Protein AF-A0A963K5Z6-F1 (afdb_monomer)

Foldseek 3Di:
DWADPPQWIWDWDDDPNDIDIDTHGPVQDDDDDPDDDDDDDPVPDWDADPPPRHTPVPDDPDDD

Solvent-accessible surface area (backbone atoms only — not comparable to full-atom values): 4512 Å² total; per-residue (Å²): 90,78,47,80,67,83,78,35,23,42,38,44,50,69,60,97,87,42,82,46,76,46,82,40,56,50,92,81,61,66,93,83,67,94,73,82,91,84,87,78,64,74,92,76,64,85,58,57,42,89,88,78,65,44,63,72,82,71,83,70,95,73,83,125

Radius of gyration: 15.9 Å; Cα contacts (8 Å, |Δi|>4): 60; chains: 1; bounding box: 42×19×39 Å

Sequence (64 aa):
VIEPLGSDTLVFFSIGGAELVARLPPRHVQGQPERLTLHVDPTKLHLFDAASGRALWLEGAGHG

Structure (mmCIF, N/CA/C/O backbone):
data_AF-A0A963K5Z6-F1
#
_entry.id   AF-A0A963K5Z6-F1
#
loop_
_atom_site.group_PDB
_atom_site.id
_atom_site.type_symbol
_atom_site.label_atom_id
_atom_site.label_alt_id
_atom_site.label_comp_id
_atom_site.label_asym_id
_atom_site.label_entity_id
_atom_site.label_seq_id
_atom_site.pdbx_PDB_ins_code
_atom_site.Cartn_x
_atom_site.Cartn_y
_atom_site.Cartn_z
_atom_site.occupancy
_atom_site.B_iso_or_equiv
_atom_site.auth_seq_id
_atom_site.auth_comp_id
_atom_site.auth_asym_id
_atom_site.auth_atom_id
_atom_site.pdbx_PDB_model_num
ATOM 1 N N . VAL A 1 1 ? -11.879 -2.816 4.357 1.00 89.94 1 VAL A N 1
ATOM 2 C CA . VAL A 1 1 ? -11.731 -3.389 5.725 1.00 89.94 1 VAL A CA 1
ATOM 3 C C . VAL A 1 1 ? -10.616 -2.650 6.451 1.00 89.94 1 VAL A C 1
ATOM 5 O O . VAL A 1 1 ? -9.701 -2.183 5.783 1.00 89.94 1 VAL A O 1
ATOM 8 N N . ILE A 1 2 ? -10.707 -2.487 7.774 1.00 92.25 2 ILE A N 1
ATOM 9 C CA . ILE A 1 2 ? -9.682 -1.829 8.598 1.00 92.25 2 ILE A CA 1
ATOM 10 C C . ILE A 1 2 ? -9.248 -2.796 9.699 1.00 92.25 2 ILE A C 1
ATOM 12 O O . ILE A 1 2 ? -10.094 -3.256 10.463 1.00 92.25 2 ILE A O 1
ATOM 16 N N . GLU A 1 3 ? -7.948 -3.076 9.787 1.00 93.56 3 GLU A N 1
ATOM 17 C CA . GLU A 1 3 ? -7.362 -4.019 10.746 1.00 93.56 3 GLU A CA 1
ATOM 18 C C . GLU A 1 3 ? -6.282 -3.334 11.601 1.00 93.56 3 GLU A C 1
ATOM 20 O O . GLU A 1 3 ? -5.207 -2.996 11.091 1.00 93.56 3 GLU A O 1
ATOM 25 N N . PRO A 1 4 ? -6.542 -3.097 12.899 1.00 93.31 4 PRO A N 1
ATOM 26 C CA . PRO A 1 4 ? -5.544 -2.562 13.822 1.00 93.31 4 PRO A CA 1
ATOM 27 C C . PRO A 1 4 ? -4.491 -3.620 14.186 1.00 93.31 4 PRO A C 1
ATOM 29 O O . PRO A 1 4 ? -4.834 -4.687 14.690 1.00 93.31 4 PRO A O 1
ATOM 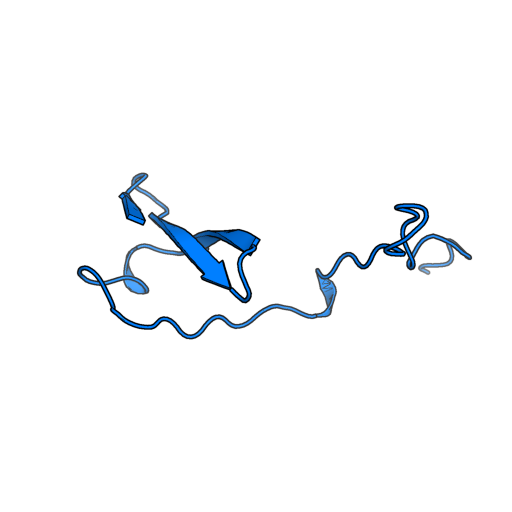32 N N . LEU A 1 5 ? -3.208 -3.299 14.008 1.00 92.75 5 LEU A N 1
ATOM 33 C CA . LEU A 1 5 ? -2.058 -4.160 14.335 1.00 92.75 5 LEU A CA 1
ATOM 34 C C . LEU A 1 5 ? -1.188 -3.580 15.466 1.00 92.75 5 LEU A C 1
ATOM 36 O O . LEU A 1 5 ? 0.013 -3.831 15.551 1.00 92.75 5 LEU A O 1
ATOM 40 N N . GLY A 1 6 ? -1.778 -2.758 16.334 1.00 88.38 6 GLY A N 1
ATOM 41 C CA . GLY A 1 6 ? -1.063 -2.050 17.395 1.00 88.38 6 GLY A CA 1
ATOM 42 C C . GLY A 1 6 ? -0.393 -0.773 16.885 1.00 88.38 6 GLY A C 1
ATOM 43 O O . GLY A 1 6 ? -0.961 0.307 17.030 1.00 88.38 6 GLY A O 1
ATOM 44 N N . SER A 1 7 ? 0.806 -0.876 16.300 1.00 92.06 7 SER A N 1
ATOM 45 C CA . SER A 1 7 ? 1.571 0.296 15.825 1.00 92.06 7 SER A CA 1
ATOM 46 C C . SER A 1 7 ? 1.084 0.858 14.493 1.00 92.06 7 SER A C 1
ATOM 48 O O . SER A 1 7 ? 1.313 2.030 14.198 1.00 92.06 7 SER A O 1
ATOM 50 N N . ASP A 1 8 ? 0.423 0.020 13.704 1.00 94.62 8 ASP A N 1
ATOM 51 C CA . ASP A 1 8 ? -0.089 0.328 12.379 1.00 94.62 8 ASP A CA 1
ATOM 52 C C . ASP A 1 8 ? -1.551 -0.106 12.269 1.00 94.62 8 ASP A C 1
ATOM 54 O O . ASP A 1 8 ? -2.046 -0.940 13.030 1.00 94.62 8 ASP A O 1
ATOM 58 N N . THR A 1 9 ? -2.218 0.437 11.264 1.00 93.56 9 THR A N 1
ATOM 59 C CA . THR A 1 9 ? -3.531 0.017 10.799 1.00 93.56 9 THR A CA 1
ATOM 60 C C . THR A 1 9 ? -3.405 -0.372 9.332 1.00 93.56 9 THR A C 1
ATOM 62 O O . THR A 1 9 ? -2.909 0.416 8.521 1.00 93.56 9 THR A O 1
ATOM 65 N N . LEU A 1 10 ? -3.855 -1.576 8.981 1.00 94.56 10 LEU A N 1
ATOM 66 C CA . LEU A 1 10 ? -4.014 -1.975 7.586 1.00 94.56 10 LEU A CA 1
ATOM 67 C C 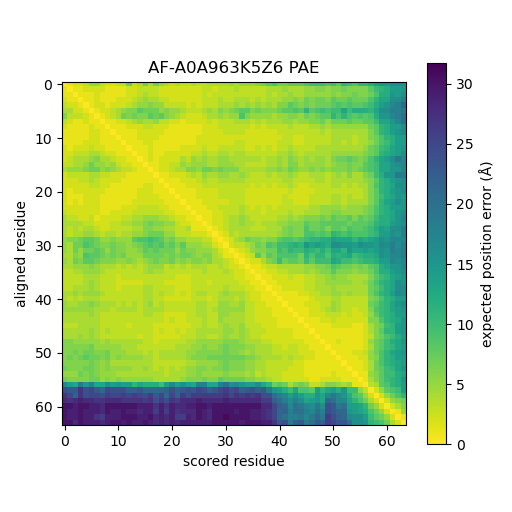. LEU A 1 10 ? -5.390 -1.547 7.087 1.00 94.56 10 LEU A C 1
ATOM 69 O O . LEU A 1 10 ? -6.407 -1.809 7.729 1.00 94.56 10 LEU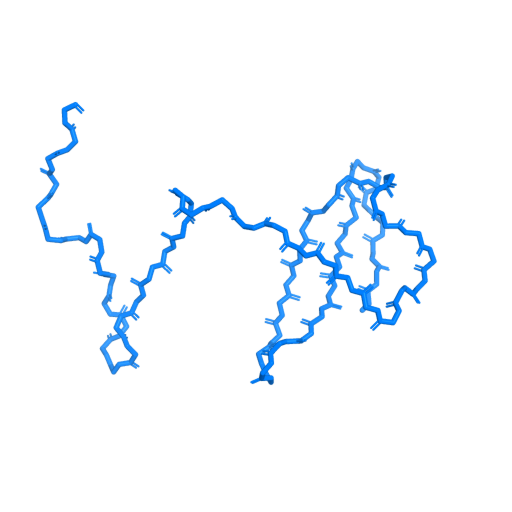 A O 1
ATOM 73 N N . VAL A 1 11 ? -5.418 -0.894 5.931 1.00 93.75 11 VAL A N 1
ATOM 74 C CA . VAL A 1 11 ? -6.650 -0.530 5.233 1.00 93.75 11 VAL A CA 1
ATO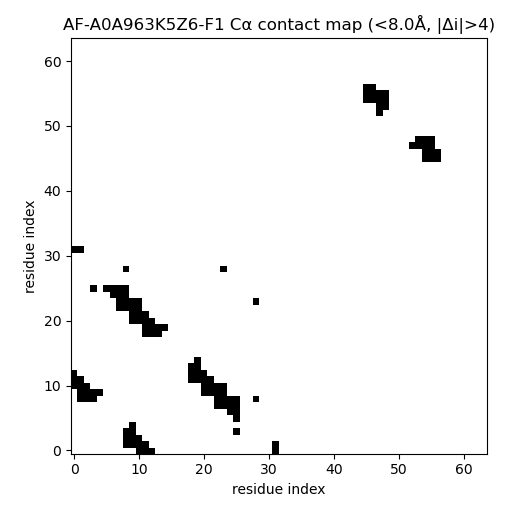M 75 C C . VAL A 1 11 ? -6.686 -1.270 3.909 1.00 93.75 11 VAL A C 1
ATOM 77 O O . VAL A 1 11 ? -5.827 -1.059 3.057 1.00 93.75 11 VAL A O 1
ATOM 80 N N . PHE A 1 12 ? -7.698 -2.113 3.751 1.00 93.69 12 PHE A N 1
ATOM 81 C CA . PHE A 1 12 ? -7.999 -2.857 2.533 1.00 93.69 12 PHE A CA 1
ATOM 82 C C . PHE A 1 12 ? -9.088 -2.115 1.760 1.00 93.69 12 PHE A C 1
ATOM 84 O O . PHE A 1 12 ? -10.160 -1.845 2.325 1.00 93.69 12 PHE A O 1
ATOM 91 N N . PHE A 1 13 ? -8.816 -1.780 0.503 1.00 92.31 13 PHE A N 1
ATOM 92 C CA . PHE A 1 13 ? -9.698 -1.001 -0.366 1.00 92.31 13 PHE A CA 1
ATOM 93 C C . PHE A 1 13 ? -9.445 -1.345 -1.834 1.00 92.31 13 PHE A C 1
ATOM 95 O O . PHE A 1 13 ? -8.393 -1.879 -2.177 1.00 92.31 13 PHE A O 1
ATOM 102 N N . SER A 1 14 ? -10.378 -0.967 -2.706 1.00 91.81 14 SER A N 1
ATOM 103 C CA . SER A 1 14 ? -10.231 -1.147 -4.144 1.00 91.81 14 SER A CA 1
ATOM 104 C C . SER A 1 14 ? -10.176 0.175 -4.904 1.00 91.81 14 SER A C 1
ATOM 106 O O . SER A 1 14 ? -10.836 1.156 -4.554 1.00 91.81 14 SER A O 1
ATOM 108 N N . ILE A 1 15 ? -9.365 0.210 -5.963 1.00 89.81 15 ILE A N 1
ATOM 109 C CA . ILE A 1 15 ? -9.301 1.308 -6.936 1.00 89.81 15 ILE A CA 1
ATOM 110 C C . ILE A 1 15 ? -9.367 0.689 -8.326 1.00 89.81 15 ILE A C 1
ATOM 112 O O . ILE A 1 15 ? -8.548 -0.159 -8.667 1.00 89.81 15 ILE A O 1
ATOM 116 N N . GLY A 1 16 ? -10.344 1.101 -9.138 1.00 89.50 16 GLY A N 1
ATOM 117 C CA . GLY A 1 16 ? -10.471 0.608 -10.515 1.00 89.50 16 GLY A CA 1
ATOM 118 C C . GLY A 1 16 ? -10.599 -0.918 -10.624 1.00 89.50 16 GLY A C 1
ATOM 119 O O . GLY A 1 16 ? -10.157 -1.490 -11.612 1.00 89.50 16 GLY A O 1
ATOM 120 N N . GLY A 1 17 ? -11.154 -1.579 -9.602 1.00 91.06 17 GLY A N 1
ATOM 121 C CA . GLY A 1 17 ? -11.287 -3.039 -9.543 1.00 91.06 17 GLY A CA 1
ATOM 122 C C . GLY A 1 17 ? -10.031 -3.796 -9.091 1.00 91.06 17 GLY A C 1
ATOM 123 O O . GLY A 1 17 ? -10.099 -5.010 -8.932 1.00 91.06 17 GLY A O 1
ATOM 124 N N . ALA A 1 18 ? -8.909 -3.114 -8.852 1.00 92.56 18 ALA A N 1
ATOM 125 C CA . ALA A 1 18 ? -7.751 -3.704 -8.187 1.00 92.56 18 ALA A CA 1
ATOM 126 C C . ALA A 1 18 ? -7.926 -3.626 -6.667 1.00 92.56 18 ALA A C 1
ATOM 128 O O . ALA A 1 18 ? -8.362 -2.592 -6.164 1.00 92.56 18 ALA A O 1
ATOM 129 N N . GLU A 1 19 ? -7.563 -4.689 -5.950 1.00 95.00 19 GLU A N 1
ATOM 130 C CA . GLU A 1 19 ? -7.510 -4.720 -4.483 1.00 95.00 19 GLU A CA 1
ATOM 131 C C . GLU A 1 19 ? -6.137 -4.239 -3.996 1.00 95.00 19 GLU A C 1
ATOM 133 O O . GLU A 1 19 ? -5.097 -4.670 -4.500 1.00 95.00 19 GLU A O 1
ATOM 138 N N . LEU A 1 20 ? -6.128 -3.338 -3.014 1.00 94.50 20 LEU A N 1
ATOM 139 C CA . LEU A 1 20 ? -4.928 -2.729 -2.451 1.00 94.50 20 LEU A CA 1
ATOM 140 C C . LEU A 1 20 ? -4.959 -2.772 -0.92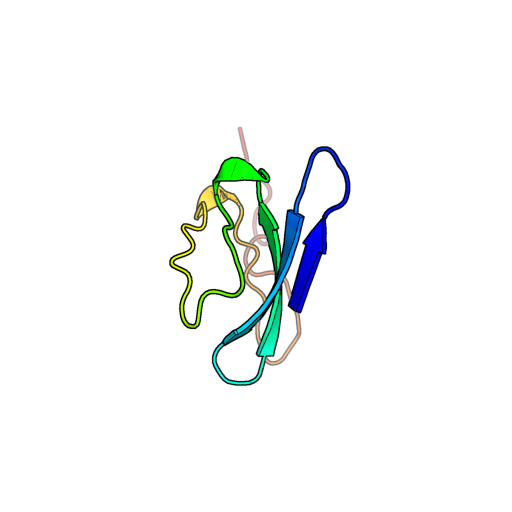1 1.00 94.50 20 LEU A C 1
ATOM 142 O O . LEU A 1 20 ? -6.016 -2.764 -0.287 1.00 94.50 20 LEU A O 1
ATOM 146 N N . VAL A 1 21 ? -3.762 -2.745 -0.331 1.00 95.25 21 VAL A N 1
ATOM 147 C CA . VAL A 1 21 ? -3.562 -2.618 1.115 1.00 95.25 21 VAL A CA 1
ATOM 148 C C . VAL A 1 21 ? -2.655 -1.426 1.391 1.00 95.25 21 VAL A C 1
ATOM 150 O O . VAL A 1 21 ? -1.544 -1.351 0.867 1.00 95.25 21 VAL A O 1
ATOM 153 N N . ALA A 1 22 ? -3.107 -0.501 2.237 1.00 93.88 22 ALA A N 1
ATOM 154 C CA . ALA A 1 22 ? -2.280 0.579 2.767 1.00 93.88 22 ALA A CA 1
ATOM 155 C C . ALA A 1 22 ? -1.952 0.319 4.238 1.00 93.88 22 ALA A C 1
ATOM 157 O O . ALA A 1 22 ? -2.844 0.021 5.033 1.00 93.88 22 ALA A O 1
ATOM 158 N N . ARG A 1 23 ? -0.679 0.487 4.609 1.00 94.81 23 ARG A N 1
ATOM 159 C CA . ARG A 1 23 ? -0.243 0.525 6.009 1.00 94.81 23 ARG A CA 1
ATOM 160 C C . ARG A 1 23 ? -0.168 1.974 6.471 1.00 94.81 23 ARG A C 1
ATOM 162 O O . ARG A 1 23 ? 0.592 2.759 5.906 1.00 94.81 23 ARG A O 1
ATOM 169 N N . LEU A 1 24 ? -0.956 2.327 7.481 1.00 92.31 24 LEU A N 1
ATOM 170 C CA . LEU A 1 24 ? -1.105 3.699 7.959 1.00 92.31 24 LEU A CA 1
ATOM 171 C C . LEU A 1 24 ? -0.924 3.768 9.481 1.00 92.31 24 LEU A C 1
ATOM 173 O O . LEU A 1 24 ? -1.354 2.857 10.184 1.00 92.31 24 LEU A O 1
ATOM 177 N N . PRO A 1 25 ? -0.370 4.864 10.029 1.00 92.31 25 PRO A N 1
ATOM 178 C CA . PRO A 1 25 ? -0.399 5.088 11.470 1.00 92.31 25 PRO A CA 1
ATOM 179 C C . PRO A 1 25 ? -1.849 5.157 11.994 1.00 92.31 25 PRO A C 1
ATOM 181 O O . PRO A 1 25 ? -2.666 5.828 11.354 1.00 92.31 25 PRO A O 1
ATOM 184 N N . PRO A 1 26 ? -2.169 4.588 13.176 1.00 89.50 26 PRO A N 1
ATOM 185 C CA . PRO A 1 26 ? -3.545 4.469 13.673 1.00 89.50 26 PRO A CA 1
ATOM 186 C C . PRO A 1 26 ? -4.325 5.785 13.727 1.00 89.50 26 PRO A C 1
ATOM 188 O O . PRO A 1 26 ? -5.508 5.828 13.420 1.00 89.50 26 PRO A O 1
ATOM 191 N N . ARG A 1 27 ? -3.646 6.894 14.039 1.00 88.94 27 ARG A N 1
ATOM 192 C CA . ARG A 1 27 ? -4.251 8.235 14.118 1.00 88.94 27 ARG A CA 1
ATOM 193 C C . ARG A 1 27 ? -4.833 8.760 12.798 1.00 88.94 27 ARG A C 1
ATOM 195 O O . ARG A 1 27 ? -5.620 9.698 12.834 1.00 88.94 27 ARG A O 1
ATOM 202 N N . HIS A 1 28 ? -4.422 8.211 11.652 1.00 87.81 28 HIS A N 1
ATOM 203 C CA . HIS A 1 28 ? -4.864 8.673 10.331 1.00 87.81 28 HIS A CA 1
ATOM 204 C C . HIS A 1 28 ? -6.117 7.953 9.822 1.00 87.81 28 HIS A C 1
ATOM 206 O O . HIS A 1 28 ? -6.638 8.319 8.773 1.00 87.81 28 HIS A O 1
ATOM 212 N N . VAL A 1 29 ? -6.593 6.932 10.537 1.00 85.06 29 VAL A N 1
ATOM 213 C CA . VAL A 1 29 ? -7.755 6.138 10.140 1.00 85.06 29 VAL A CA 1
ATOM 214 C C . VAL A 1 29 ? -8.724 6.103 11.314 1.00 85.06 29 VAL A C 1
ATOM 216 O O . VAL A 1 29 ? -8.396 5.592 12.380 1.00 85.06 29 VAL A O 1
ATOM 219 N N . GLN A 1 30 ? -9.919 6.659 11.127 1.00 78.50 30 GLN A N 1
ATOM 220 C CA . GLN A 1 30 ? -10.967 6.682 12.147 1.00 78.50 30 GLN A CA 1
ATOM 221 C C . GLN A 1 30 ? -12.241 6.046 11.599 1.00 78.50 30 GLN A C 1
ATOM 223 O O . GLN A 1 30 ? -12.655 6.345 10.481 1.00 78.50 30 GLN A O 1
ATOM 228 N N . GLY A 1 31 ? -12.871 5.187 12.402 1.00 80.25 31 GLY A N 1
ATOM 229 C CA . GLY A 1 31 ? -14.120 4.524 12.032 1.00 80.25 31 GLY A CA 1
ATOM 230 C C . GLY A 1 31 ? -13.991 3.679 10.762 1.00 80.25 31 GLY A C 1
ATOM 231 O O . GLY A 1 31 ? -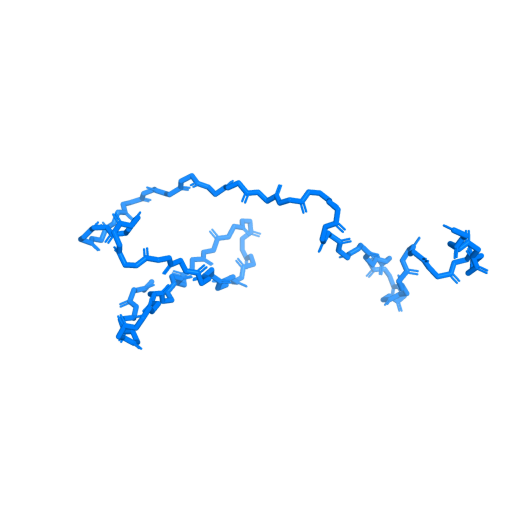12.994 2.992 10.561 1.00 80.25 31 GLY A O 1
ATOM 232 N N . GLN A 1 32 ? -15.022 3.727 9.920 1.00 80.19 32 GLN A N 1
ATOM 233 C CA . GLN A 1 32 ? -15.070 3.083 8.607 1.00 80.19 32 GLN A CA 1
ATOM 234 C C . GLN A 1 32 ? -15.342 4.167 7.556 1.00 80.19 32 GLN A C 1
ATOM 236 O O . GLN A 1 32 ? -16.500 4.414 7.226 1.00 80.19 32 GLN A O 1
ATOM 241 N N . PRO A 1 33 ? -14.307 4.890 7.092 1.00 80.38 33 PRO A N 1
ATOM 242 C CA . PRO A 1 33 ? -14.500 5.980 6.156 1.00 80.38 33 PRO A CA 1
ATOM 243 C C . PRO A 1 33 ? -14.979 5.433 4.809 1.00 80.38 33 PRO A C 1
ATOM 245 O O . PRO A 1 33 ? -14.405 4.490 4.268 1.00 80.38 33 PRO A O 1
ATOM 248 N N . GLU A 1 34 ? -15.999 6.071 4.241 1.00 83.31 34 GLU A N 1
ATOM 249 C CA . GLU A 1 34 ? -16.499 5.769 2.891 1.00 83.31 34 GLU A CA 1
ATOM 250 C C . GLU A 1 34 ? -15.479 6.146 1.803 1.00 83.31 34 GLU A C 1
ATOM 252 O O . GLU A 1 34 ? -15.490 5.595 0.703 1.00 83.31 34 GLU A O 1
ATOM 257 N N . ARG A 1 35 ? -14.579 7.095 2.103 1.00 85.12 35 ARG A N 1
ATOM 258 C CA . ARG A 1 35 ? -13.524 7.572 1.204 1.00 85.12 35 ARG A CA 1
ATOM 259 C C . ARG A 1 35 ? -12.255 7.913 1.977 1.00 85.12 35 ARG A C 1
ATOM 261 O O . ARG A 1 35 ? -12.316 8.532 3.035 1.00 85.12 35 ARG A O 1
ATOM 268 N N . LEU A 1 36 ? -11.108 7.569 1.398 1.00 85.88 36 LEU A N 1
ATOM 269 C CA . LEU A 1 36 ? -9.784 7.881 1.927 1.00 85.88 36 LEU A CA 1
ATOM 270 C C . LEU A 1 36 ? -8.942 8.574 0.852 1.00 85.88 36 LEU A C 1
ATOM 272 O O . LEU A 1 36 ? -8.917 8.132 -0.296 1.00 85.88 36 LEU A O 1
ATOM 276 N N . THR A 1 37 ? -8.235 9.637 1.230 1.00 89.69 37 THR A N 1
ATOM 277 C CA . THR A 1 37 ? -7.221 10.263 0.373 1.00 89.69 37 THR A CA 1
ATOM 278 C C . THR A 1 37 ? -5.856 9.699 0.740 1.00 89.69 37 THR A C 1
ATOM 280 O O . THR A 1 37 ? -5.427 9.809 1.887 1.00 89.69 37 THR A O 1
ATOM 283 N N . LEU A 1 38 ? -5.170 9.102 -0.234 1.00 89.62 38 LEU A N 1
ATOM 284 C CA . LEU A 1 38 ? -3.823 8.563 -0.071 1.00 89.62 38 LEU A CA 1
ATOM 285 C C . LEU A 1 38 ? -2.830 9.392 -0.879 1.00 89.62 38 LEU A C 1
ATOM 287 O O . LEU A 1 38 ? -3.063 9.689 -2.049 1.00 89.62 38 LEU A O 1
ATOM 291 N N . HIS A 1 39 ? -1.705 9.724 -0.254 1.00 91.31 39 HIS A N 1
ATOM 292 C CA . HIS A 1 39 ? -0.565 10.332 -0.926 1.00 91.31 39 HIS A CA 1
ATOM 293 C C . HIS A 1 39 ? 0.503 9.266 -1.130 1.00 91.31 39 HIS A C 1
ATOM 295 O O . HIS A 1 39 ? 0.909 8.602 -0.175 1.00 91.31 39 HIS A O 1
ATOM 301 N N . VAL A 1 40 ? 0.949 9.106 -2.372 1.00 90.31 40 VAL A N 1
ATOM 302 C CA . VAL A 1 40 ? 2.015 8.170 -2.726 1.00 90.31 40 VAL A CA 1
ATOM 303 C C . VAL A 1 40 ? 3.276 8.964 -3.020 1.00 90.31 40 VAL A C 1
ATOM 305 O O . VAL A 1 40 ? 3.234 9.967 -3.728 1.00 90.31 40 VAL A O 1
ATOM 308 N N . ASP A 1 41 ? 4.392 8.515 -2.458 1.00 92.62 41 ASP A N 1
ATOM 309 C CA . ASP A 1 41 ? 5.710 9.053 -2.769 1.00 92.62 41 ASP A CA 1
ATOM 310 C C . ASP A 1 41 ? 6.151 8.525 -4.146 1.00 92.62 41 ASP A C 1
ATOM 312 O O . ASP A 1 41 ? 6.377 7.316 -4.281 1.00 92.62 41 ASP A O 1
ATOM 316 N N . PRO A 1 42 ? 6.272 9.386 -5.175 1.00 89.75 42 PRO A N 1
ATOM 317 C CA . PRO A 1 42 ? 6.603 8.944 -6.525 1.00 89.75 42 PRO A CA 1
ATOM 318 C C . PRO A 1 42 ? 7.996 8.311 -6.615 1.00 89.75 42 PRO A C 1
ATOM 320 O O . PRO A 1 42 ? 8.227 7.495 -7.502 1.00 89.75 42 PRO A O 1
ATOM 323 N N . THR A 1 43 ? 8.906 8.619 -5.683 1.00 91.38 43 THR A N 1
ATOM 324 C CA . THR A 1 43 ? 10.253 8.022 -5.644 1.00 91.38 43 THR A CA 1
ATOM 325 C C . THR A 1 43 ? 10.246 6.549 -5.227 1.00 91.38 43 THR A C 1
ATOM 327 O O . THR A 1 43 ? 11.240 5.852 -5.405 1.00 91.38 43 THR A O 1
ATOM 330 N N . LYS A 1 44 ? 9.117 6.058 -4.699 1.00 91.06 44 LYS A N 1
ATOM 331 C CA . LYS A 1 44 ? 8.912 4.665 -4.270 1.00 91.06 44 LYS A CA 1
ATOM 332 C C . LYS A 1 44 ? 8.029 3.867 -5.231 1.00 91.06 44 LYS A C 1
ATOM 334 O O . LYS A 1 44 ? 7.635 2.747 -4.912 1.00 91.06 44 LYS A O 1
ATOM 339 N N . LEU A 1 45 ? 7.666 4.447 -6.376 1.00 91.75 45 LEU A N 1
ATOM 340 C CA . LEU A 1 45 ? 6.842 3.772 -7.371 1.00 91.75 45 LEU A CA 1
ATOM 341 C C . LEU A 1 45 ? 7.669 2.787 -8.198 1.00 91.75 45 LEU A C 1
ATOM 343 O O .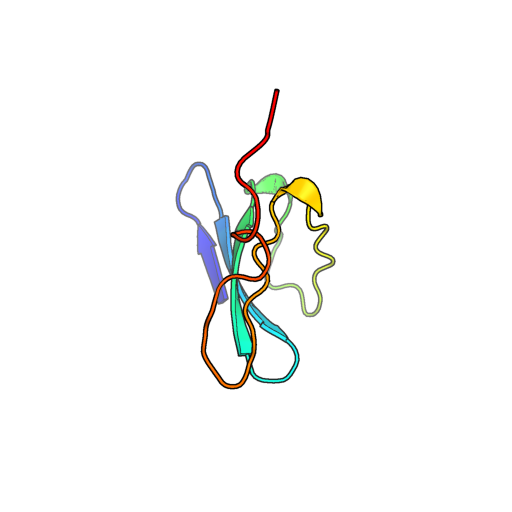 LEU A 1 45 ? 8.732 3.110 -8.721 1.00 91.75 45 LEU A O 1
ATOM 347 N N . HIS A 1 46 ? 7.105 1.598 -8.377 1.00 92.38 46 HIS A N 1
ATOM 348 C CA . HIS A 1 46 ? 7.630 0.544 -9.232 1.00 92.38 46 HIS A CA 1
ATOM 349 C C . HIS A 1 46 ? 6.650 0.334 -10.395 1.00 92.38 46 HIS A C 1
ATOM 351 O O . HIS A 1 46 ? 5.537 -0.147 -10.186 1.00 92.38 46 HIS A O 1
ATOM 357 N N . LEU A 1 47 ? 7.041 0.722 -11.614 1.00 92.50 47 LEU A N 1
ATOM 358 C CA . LEU A 1 47 ? 6.231 0.576 -12.833 1.00 92.50 47 LEU A CA 1
ATOM 359 C C . LEU A 1 47 ? 6.662 -0.612 -13.700 1.00 92.50 47 LEU A C 1
ATOM 361 O O . LEU A 1 47 ? 7.831 -0.728 -14.069 1.00 92.50 47 LEU A O 1
ATOM 365 N N . PHE A 1 48 ? 5.713 -1.465 -14.068 1.00 94.00 48 PHE A N 1
ATOM 366 C CA . PHE A 1 48 ? 5.952 -2.639 -14.903 1.00 94.00 48 PHE A CA 1
ATOM 367 C C . PHE A 1 48 ? 5.252 -2.491 -16.254 1.00 94.00 48 PHE A C 1
ATOM 369 O O . PHE A 1 48 ? 4.155 -1.936 -16.328 1.00 94.00 48 PHE A O 1
ATOM 376 N N . ASP A 1 49 ? 5.869 -3.015 -17.311 1.0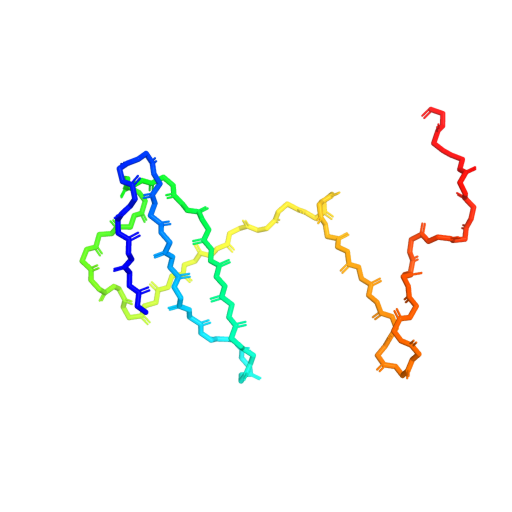0 95.06 49 ASP A N 1
ATOM 377 C CA . ASP A 1 49 ? 5.210 -3.184 -18.602 1.00 95.06 49 ASP A CA 1
ATOM 378 C C . ASP A 1 49 ? 4.042 -4.172 -18.476 1.00 95.06 49 ASP A C 1
ATOM 380 O O . ASP A 1 49 ? 4.209 -5.283 -17.971 1.00 95.06 49 ASP A O 1
ATOM 384 N N . ALA A 1 50 ? 2.859 -3.779 -18.949 1.00 94.88 50 ALA A N 1
ATOM 385 C CA . ALA A 1 50 ? 1.634 -4.548 -18.740 1.00 94.88 50 ALA A CA 1
ATOM 386 C C . ALA A 1 50 ? 1.595 -5.875 -19.519 1.00 94.88 50 ALA A C 1
ATOM 388 O O . ALA A 1 50 ? 0.906 -6.802 -19.099 1.00 94.88 50 ALA A O 1
ATOM 389 N N . ALA A 1 51 ? 2.314 -5.980 -20.643 1.00 97.06 51 ALA A N 1
ATOM 390 C CA . ALA A 1 51 ? 2.313 -7.180 -21.478 1.00 97.06 51 ALA A CA 1
ATOM 391 C C . ALA A 1 51 ? 3.363 -8.207 -21.028 1.00 97.06 51 ALA A C 1
ATOM 393 O O . ALA A 1 51 ? 3.093 -9.406 -21.007 1.00 97.06 51 ALA A O 1
ATOM 394 N N . SER A 1 52 ? 4.564 -7.741 -20.682 1.00 95.94 52 SER A N 1
ATOM 395 C CA . SER A 1 52 ? 5.718 -8.590 -20.357 1.00 95.94 52 SER A CA 1
ATOM 396 C C . SER A 1 52 ? 5.991 -8.732 -18.860 1.00 95.94 52 SER A C 1
ATOM 398 O O . SER A 1 52 ? 6.749 -9.615 -18.465 1.00 95.94 52 SER A O 1
ATOM 400 N N . GLY A 1 53 ? 5.431 -7.856 -18.022 1.00 94.25 53 GLY A N 1
ATOM 401 C CA . GLY A 1 53 ? 5.742 -7.791 -16.593 1.00 94.25 53 GLY A CA 1
ATOM 402 C C . GLY A 1 53 ? 7.154 -7.280 -16.292 1.00 94.25 53 GLY A C 1
ATOM 403 O O . GLY A 1 53 ? 7.620 -7.384 -15.158 1.00 94.25 53 GLY A O 1
ATOM 404 N N . ARG A 1 54 ? 7.870 -6.739 -17.285 1.00 94.62 54 ARG A N 1
ATOM 405 C CA . ARG A 1 54 ? 9.228 -6.228 -17.092 1.00 94.62 54 ARG A CA 1
ATOM 406 C C . ARG A 1 54 ? 9.211 -4.906 -16.331 1.00 94.62 54 ARG A C 1
ATOM 408 O O . ARG A 1 54 ? 8.462 -3.995 -16.669 1.00 94.62 54 ARG A O 1
ATOM 415 N N . ALA A 1 55 ? 10.086 -4.784 -15.340 1.00 93.69 55 ALA A N 1
ATOM 416 C CA . ALA A 1 55 ? 10.330 -3.536 -14.629 1.00 93.69 55 ALA A CA 1
ATOM 417 C C . ALA A 1 55 ? 10.841 -2.431 -15.574 1.00 93.69 55 ALA A C 1
ATOM 419 O O . ALA A 1 55 ? 11.832 -2.627 -16.280 1.00 93.69 55 ALA A O 1
ATOM 420 N N . LEU A 1 56 ? 10.214 -1.253 -15.543 1.00 92.19 56 LEU A N 1
ATOM 421 C CA . LEU A 1 56 ? 10.566 -0.105 -16.393 1.00 92.19 56 LEU A CA 1
ATOM 422 C C . LEU A 1 56 ? 11.737 0.731 -15.852 1.00 92.19 56 LEU A C 1
ATOM 424 O O . LEU A 1 56 ? 12.147 1.701 -16.478 1.00 92.19 56 LEU A O 1
ATOM 428 N N . TRP A 1 57 ? 12.294 0.355 -14.701 1.00 82.31 57 TRP A N 1
ATOM 429 C CA . TRP A 1 57 ? 13.411 1.048 -14.053 1.00 82.31 57 TRP A CA 1
ATOM 430 C C . TRP A 1 57 ? 14.764 0.331 -14.218 1.00 82.31 57 TRP A C 1
ATOM 432 O O . TRP A 1 57 ? 15.758 0.780 -13.654 1.00 82.31 57 TRP A O 1
ATOM 442 N N . LEU A 1 58 ? 14.820 -0.792 -14.953 1.00 63.72 58 LEU A N 1
ATOM 443 C CA . LEU A 1 58 ? 16.012 -1.654 -15.050 1.00 63.72 58 LEU A CA 1
ATOM 444 C C . LEU A 1 58 ? 16.824 -1.544 -16.355 1.00 63.72 58 LEU A C 1
ATOM 446 O O . LEU A 1 58 ? 17.659 -2.407 -16.613 1.00 63.72 58 LEU A O 1
ATOM 450 N N . GLU A 1 59 ? 16.690 -0.480 -17.146 1.00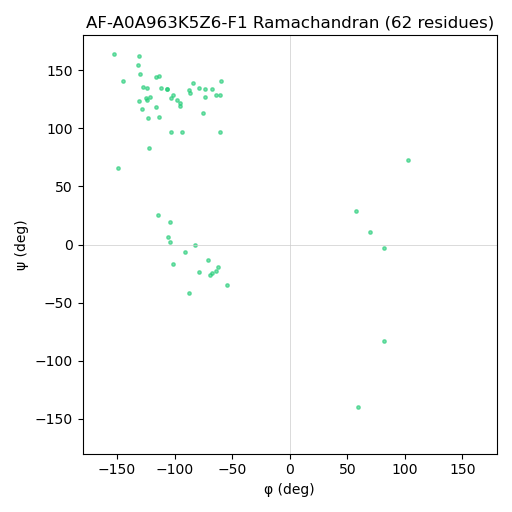 52.09 59 GLU A N 1
ATOM 451 C CA . GLU A 1 59 ? 17.668 -0.207 -18.213 1.00 52.09 59 GLU A CA 1
ATOM 452 C C . GLU A 1 59 ? 18.616 0.922 -17.805 1.00 52.09 59 GLU A C 1
ATOM 454 O O . GLU A 1 59 ? 18.297 2.100 -17.923 1.00 52.09 59 GLU A O 1
ATOM 459 N N . GLY A 1 60 ? 19.792 0.533 -17.300 1.00 53.28 60 GLY A N 1
ATOM 460 C CA . GLY A 1 60 ? 20.871 1.447 -16.918 1.00 53.28 60 GLY A CA 1
ATOM 461 C C . GLY A 1 60 ? 20.974 1.659 -15.411 1.00 53.28 60 GLY A C 1
ATOM 462 O O . GLY A 1 60 ? 20.656 2.725 -14.893 1.00 53.28 60 GLY A O 1
ATOM 463 N N . ALA A 1 61 ? 21.467 0.649 -14.692 1.00 50.44 61 ALA A N 1
ATOM 464 C CA . ALA A 1 61 ? 21.987 0.848 -13.346 1.00 50.44 61 ALA A CA 1
ATOM 465 C C . ALA A 1 61 ? 23.166 1.838 -13.397 1.00 50.44 61 ALA A C 1
ATOM 467 O O . ALA A 1 61 ? 24.297 1.473 -13.704 1.00 50.44 61 ALA A O 1
ATOM 468 N N . GLY A 1 62 ? 22.871 3.101 -13.110 1.00 49.53 62 GLY A N 1
ATOM 469 C CA . GLY A 1 62 ? 23.832 4.173 -12.906 1.00 49.53 62 GLY A CA 1
ATOM 470 C C . GLY A 1 62 ? 23.257 5.178 -11.918 1.00 49.53 62 GLY A C 1
ATOM 471 O O . GLY A 1 62 ? 22.948 6.299 -12.295 1.00 49.53 62 GLY A O 1
ATOM 472 N N . HIS A 1 63 ? 23.059 4.755 -10.670 1.00 44.81 63 HIS A N 1
ATOM 473 C CA . HIS A 1 63 ? 22.883 5.688 -9.559 1.00 44.81 63 HIS A CA 1
ATOM 474 C C . HIS A 1 63 ? 24.266 5.898 -8.939 1.00 44.81 63 HIS A C 1
ATOM 476 O O . HIS A 1 63 ? 24.750 5.036 -8.202 1.00 44.81 63 HIS A O 1
ATOM 482 N N . GLY A 1 64 ? 24.923 6.986 -9.347 1.00 36.47 64 GLY A N 1
ATOM 483 C CA . GLY A 1 64 ? 25.954 7.636 -8.537 1.00 36.47 64 GLY A CA 1
ATOM 484 C C . GLY A 1 64 ? 25.334 8.443 -7.405 1.00 36.47 64 GLY A C 1
ATOM 485 O O . GLY A 1 64 ? 24.097 8.644 -7.433 1.00 36.47 64 GLY A O 1
#

Mean predicted aligned error: 6.67 Å

Nearest PDB structures (foldseek):
  7x0q-assembly1_A  TM=8.040E-01  e=4.977E-02  Acetivibrio thermocellus
  4wqt-assembly2_I  TM=5.806E-01  e=1.732E+00  Thermus thermophilus HB8
  4wqt-assembly1_D  TM=6.495E-01  e=2.088E+00  Thermus thermophilus HB8
  8inf-assembly1_v  TM=6.076E-01  e=2.851E+00  Homo sapiens
  2ch0-assembly1_A  TM=2.919E-01  e=2.679E+00  Homo sapiens

Secondary structure (DSSP, 8-state):
-EEE-SS-EEEEEEETTEEEEEEE-GGG--S--S-------GGG---B-TTT--BTT-S-----

pLDDT: mean 86.39, std 13.6, range [36.47, 97.06]